Protein AF-A0A2E7QQ71-F1 (afdb_monomer_lite)

Structure (mmCIF, N/CA/C/O backbone):
data_AF-A0A2E7QQ71-F1
#
_entry.id   AF-A0A2E7QQ71-F1
#
loop_
_atom_site.group_PDB
_atom_site.id
_atom_site.type_symbol
_atom_site.label_atom_id
_atom_site.label_alt_id
_atom_site.label_comp_id
_atom_site.label_asym_id
_atom_site.label_entity_id
_atom_site.label_seq_id
_atom_site.pdbx_PDB_ins_code
_atom_site.Cartn_x
_atom_site.Cartn_y
_atom_site.Cartn_z
_atom_site.occupancy
_atom_site.B_iso_or_equiv
_atom_site.auth_seq_id
_atom_site.auth_comp_id
_atom_site.auth_asym_id
_atom_site.auth_atom_id
_atom_site.pdbx_PDB_model_num
ATOM 1 N N . MET A 1 1 ? -8.633 4.572 14.370 1.00 82.94 1 MET A N 1
ATOM 2 C CA . MET A 1 1 ? -8.232 5.089 15.701 1.00 82.94 1 MET A CA 1
ATOM 3 C C . MET A 1 1 ? -8.987 6.335 16.117 1.00 82.94 1 MET A C 1
ATOM 5 O O . MET A 1 1 ? -9.655 6.265 17.134 1.00 82.94 1 MET A O 1
ATOM 9 N N . ILE A 1 2 ? -8.922 7.446 15.374 1.00 89.12 2 ILE A N 1
ATOM 10 C CA . ILE A 1 2 ? -9.606 8.695 15.772 1.00 89.12 2 ILE A CA 1
ATOM 11 C C . ILE A 1 2 ? -11.101 8.477 16.041 1.00 89.12 2 ILE A C 1
ATOM 13 O O . ILE A 1 2 ? -11.611 8.926 17.062 1.00 89.12 2 ILE A O 1
ATOM 17 N N . GLU A 1 3 ? -11.773 7.715 15.180 1.00 87.50 3 GLU A N 1
ATOM 18 C CA . GLU A 1 3 ? -13.190 7.383 15.350 1.00 87.50 3 GLU A CA 1
ATOM 19 C C . GLU A 1 3 ? -13.472 6.607 16.645 1.00 87.50 3 GLU A C 1
ATOM 21 O O . GLU A 1 3 ? -14.328 7.004 17.423 1.00 87.50 3 GLU A O 1
ATOM 26 N N . ALA A 1 4 ? -12.655 5.604 16.967 1.00 87.38 4 ALA A N 1
ATOM 27 C CA . ALA A 1 4 ? -12.789 4.826 18.198 1.00 87.38 4 ALA A CA 1
ATOM 28 C C . ALA A 1 4 ? -12.690 5.678 19.475 1.00 87.38 4 ALA A C 1
ATOM 30 O O . ALA A 1 4 ? -13.426 5.464 20.436 1.00 87.38 4 ALA A O 1
ATOM 31 N N . PHE A 1 5 ? -11.787 6.664 19.490 1.00 87.94 5 PHE A N 1
ATOM 32 C CA . PHE A 1 5 ? -11.643 7.583 20.621 1.00 87.94 5 PHE A CA 1
ATOM 33 C C . PHE A 1 5 ? -12.766 8.625 20.679 1.00 87.94 5 PHE A C 1
ATOM 35 O O . PHE A 1 5 ? -13.193 8.988 21.776 1.00 87.94 5 PHE A O 1
ATOM 42 N N . ARG A 1 6 ? -13.280 9.078 19.526 1.00 89.94 6 ARG A N 1
ATOM 43 C CA . ARG A 1 6 ? -14.474 9.937 19.457 1.00 89.94 6 ARG A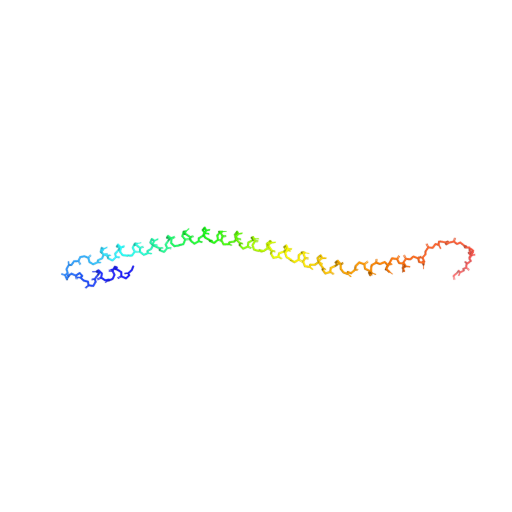 CA 1
ATOM 44 C C . ARG A 1 6 ? -15.680 9.221 20.062 1.00 89.94 6 ARG A C 1
ATOM 46 O O . ARG A 1 6 ? -16.382 9.785 20.902 1.00 89.94 6 ARG A O 1
ATOM 53 N N . ASP A 1 7 ? -15.887 7.972 19.673 1.00 88.12 7 ASP A N 1
ATOM 54 C CA . ASP A 1 7 ? -17.016 7.173 20.137 1.00 88.12 7 ASP A CA 1
ATOM 55 C C . ASP A 1 7 ? -16.865 6.865 21.637 1.00 88.12 7 ASP A C 1
ATOM 57 O O . ASP A 1 7 ? -17.810 7.021 22.408 1.00 88.12 7 ASP A O 1
ATOM 61 N N . LEU A 1 8 ? -15.641 6.598 22.108 1.00 87.06 8 LEU A N 1
ATOM 62 C CA . LEU A 1 8 ? -15.338 6.451 23.534 1.00 87.06 8 LEU A CA 1
ATOM 63 C C . LEU A 1 8 ? -15.697 7.693 24.382 1.00 87.06 8 LEU A C 1
ATOM 65 O O . LEU A 1 8 ? -16.129 7.557 25.535 1.00 87.06 8 LEU A O 1
ATOM 69 N N . ALA A 1 9 ? -15.481 8.895 23.837 1.00 88.12 9 ALA A N 1
ATOM 70 C CA . ALA A 1 9 ? -15.697 10.170 24.525 1.00 88.12 9 ALA A CA 1
ATOM 71 C C . ALA A 1 9 ? -17.180 10.561 24.636 1.00 88.12 9 ALA A C 1
ATOM 73 O O . ALA A 1 9 ? -17.552 11.290 25.554 1.00 88.12 9 ALA A O 1
ATOM 74 N N . THR A 1 10 ? -18.025 10.063 23.731 1.00 88.75 10 THR A N 1
ATOM 75 C CA . THR A 1 10 ? -19.467 10.366 23.693 1.00 88.75 10 THR A CA 1
ATOM 76 C C . THR A 1 10 ? -20.319 9.350 24.462 1.00 88.75 10 THR A C 1
ATOM 78 O O . THR A 1 10 ? -21.491 9.610 24.735 1.00 88.75 10 THR A O 1
ATOM 81 N N . LEU A 1 11 ? -19.732 8.219 24.877 1.00 86.94 11 LEU A N 1
ATOM 82 C CA . LEU A 1 11 ? -20.419 7.171 25.635 1.00 86.94 11 LEU A CA 1
ATOM 83 C C . LEU A 1 11 ? -20.870 7.641 27.035 1.00 86.94 11 LEU A C 1
ATOM 85 O O . LEU A 1 11 ? -20.041 8.122 27.823 1.00 86.94 11 LEU A O 1
ATOM 89 N N . PRO A 1 12 ? -22.147 7.409 27.407 1.00 84.06 12 PRO A N 1
ATOM 90 C CA . PRO A 1 12 ? -22.657 7.652 28.753 1.00 84.06 12 PRO A CA 1
ATOM 91 C C . PRO A 1 12 ? -21.878 6.888 29.834 1.00 84.06 12 PRO A C 1
ATOM 93 O O . PRO A 1 12 ? -21.357 5.789 29.612 1.00 84.06 12 PRO A O 1
ATOM 96 N N . LYS A 1 13 ? -21.830 7.449 31.049 1.00 77.81 13 LYS A N 1
ATOM 97 C CA . LYS A 1 13 ? -21.239 6.768 32.211 1.00 77.81 13 LYS A CA 1
ATOM 98 C C . LYS A 1 13 ? -22.007 5.466 32.487 1.00 77.81 13 LYS A C 1
ATOM 100 O O . LYS A 1 13 ? -23.219 5.502 32.652 1.00 77.81 13 LYS A O 1
ATOM 105 N N . GLY A 1 14 ? -21.291 4.339 32.547 1.00 73.56 14 GLY A N 1
ATOM 106 C CA . GLY A 1 14 ? -21.855 3.007 32.816 1.00 73.56 14 GLY A CA 1
ATOM 107 C C . GLY A 1 14 ? -21.897 2.054 31.615 1.00 73.56 14 GLY A C 1
ATOM 108 O O . GLY A 1 14 ? -22.177 0.877 31.804 1.00 73.56 14 GLY A O 1
ATOM 109 N N . MET A 1 15 ? -21.583 2.520 30.400 1.00 79.94 15 MET A N 1
ATOM 110 C CA . MET A 1 15 ? -21.495 1.651 29.219 1.00 79.94 15 MET A CA 1
ATOM 111 C C . MET A 1 15 ? -20.118 0.973 29.098 1.00 79.94 15 MET A C 1
ATOM 113 O O . MET A 1 15 ? -19.101 1.536 29.514 1.00 79.94 15 MET A O 1
ATOM 117 N N . ASN A 1 16 ? -20.074 -0.225 28.503 1.00 82.06 16 ASN A N 1
ATOM 118 C CA . ASN A 1 16 ? -18.857 -1.027 28.328 1.00 82.06 16 ASN A CA 1
ATOM 119 C C . ASN A 1 16 ? -17.895 -0.414 27.295 1.00 82.06 16 ASN A C 1
ATOM 121 O O . ASN A 1 16 ? -17.846 -0.803 26.132 1.00 82.06 16 ASN A O 1
ATOM 125 N N . LYS A 1 17 ? -17.075 0.530 27.75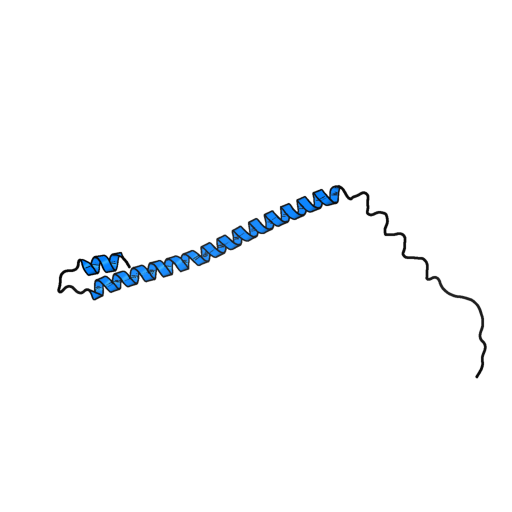5 1.00 86.75 17 LYS A N 1
ATOM 126 C CA . LYS A 1 17 ? -16.051 1.244 26.975 1.00 86.75 17 LYS A CA 1
ATOM 127 C C . LYS A 1 17 ? -15.007 0.341 26.305 1.00 86.75 17 LYS A C 1
ATOM 129 O O . LYS A 1 17 ? -14.452 0.713 25.275 1.00 86.75 17 LYS A O 1
ATOM 134 N N . SER A 1 18 ? -14.745 -0.828 26.891 1.00 87.81 18 SER A N 1
ATOM 135 C CA . SER A 1 18 ? -13.751 -1.785 26.391 1.00 87.81 18 SER A CA 1
ATOM 136 C C . SER A 1 18 ? -14.114 -2.356 25.022 1.00 87.81 18 SER A C 1
ATOM 138 O O . SER A 1 18 ? -13.226 -2.568 24.203 1.00 87.81 18 SER A O 1
ATOM 140 N N . ASP A 1 19 ? -15.400 -2.601 24.775 1.00 87.75 19 ASP A N 1
ATOM 141 C CA . ASP A 1 19 ? -15.863 -3.262 23.552 1.00 87.75 19 ASP A CA 1
ATOM 142 C C . ASP A 1 19 ? -15.737 -2.330 22.335 1.00 87.75 19 ASP A C 1
ATOM 144 O O . ASP A 1 19 ? -15.149 -2.676 21.311 1.00 87.75 19 ASP A O 1
ATOM 148 N N . VAL A 1 20 ? -16.153 -1.070 22.511 1.00 87.44 20 VAL A N 1
ATOM 149 C CA . VAL A 1 20 ? -16.012 -0.010 21.496 1.00 87.44 20 VAL A CA 1
ATOM 150 C C . VAL A 1 20 ? -14.543 0.236 21.147 1.00 87.44 20 VAL A C 1
ATOM 152 O O . VAL A 1 20 ? -14.183 0.365 19.975 1.00 87.44 20 VAL A O 1
ATOM 155 N N . LEU A 1 21 ? -13.669 0.263 22.157 1.00 88.94 21 LEU A N 1
ATOM 156 C CA . LEU A 1 21 ? -12.244 0.463 21.927 1.00 88.94 21 LEU A CA 1
ATOM 157 C C . LEU A 1 21 ? -11.634 -0.720 21.161 1.00 88.94 21 LEU A C 1
ATOM 159 O O . LEU A 1 21 ? -10.896 -0.492 20.207 1.00 88.94 21 LEU A O 1
ATOM 163 N N . ALA A 1 22 ? -11.980 -1.961 21.520 1.00 91.19 22 ALA A N 1
ATOM 164 C CA . ALA A 1 22 ? -11.472 -3.165 20.862 1.00 91.19 22 ALA A CA 1
ATOM 165 C C . ALA A 1 22 ? -11.817 -3.209 19.363 1.00 91.19 22 ALA A C 1
ATOM 167 O O . ALA A 1 22 ? -10.931 -3.465 18.542 1.00 91.19 22 ALA A O 1
ATOM 168 N N . GLY A 1 23 ? -13.056 -2.869 18.988 1.00 90.50 23 GLY A N 1
ATOM 169 C CA . GLY A 1 23 ? -13.447 -2.741 17.578 1.00 90.50 23 GLY A CA 1
ATOM 170 C C . GLY A 1 23 ? -12.629 -1.673 16.842 1.00 90.50 23 GLY A C 1
ATOM 171 O O . GLY A 1 23 ? -12.135 -1.892 15.735 1.00 90.50 23 GLY A O 1
ATOM 172 N N . GLY A 1 24 ? -12.389 -0.540 17.501 1.00 90.81 24 GLY A N 1
ATOM 173 C CA . GLY A 1 24 ? -11.537 0.530 16.993 1.00 90.81 24 GLY A CA 1
ATOM 174 C C . GLY A 1 24 ? -10.070 0.150 16.782 1.00 90.81 24 GLY A C 1
ATOM 175 O O . GLY A 1 24 ? -9.456 0.579 15.796 1.00 90.81 24 GLY A O 1
ATOM 176 N N . ILE A 1 25 ? -9.512 -0.653 17.697 1.00 93.00 25 ILE A N 1
ATOM 177 C CA . ILE A 1 25 ? -8.154 -1.192 17.584 1.00 93.00 25 ILE A CA 1
ATOM 178 C C . ILE A 1 25 ? -8.064 -2.130 16.379 1.00 93.00 25 ILE A C 1
ATOM 180 O O . ILE A 1 25 ? -7.168 -1.977 15.546 1.00 93.00 25 ILE A O 1
ATOM 184 N N . TYR A 1 26 ? -9.022 -3.053 16.261 1.00 94.81 26 TYR A N 1
ATOM 185 C CA . TYR A 1 26 ? -9.083 -4.022 15.171 1.00 94.81 26 TYR A CA 1
ATOM 186 C C . TYR A 1 26 ? -9.054 -3.340 13.801 1.00 94.81 26 TYR A C 1
ATOM 188 O O . TYR A 1 26 ? -8.188 -3.647 12.982 1.00 94.81 26 TYR A O 1
ATOM 196 N N . VAL A 1 27 ? -9.934 -2.359 13.577 1.00 93.19 27 VAL A N 1
ATOM 197 C CA . VAL A 1 27 ? -10.014 -1.661 12.285 1.00 93.19 27 VAL A CA 1
ATOM 198 C C . VAL A 1 27 ? -8.685 -0.998 11.926 1.00 93.19 27 VAL A C 1
ATOM 200 O O . VAL A 1 27 ? -8.248 -1.084 10.782 1.00 93.19 27 VAL A O 1
ATOM 203 N N . ALA A 1 28 ? -7.996 -0.367 12.882 1.00 93.19 28 ALA A N 1
ATOM 204 C CA . ALA A 1 28 ? -6.725 0.278 12.559 1.00 93.19 28 ALA A CA 1
ATOM 205 C C . ALA A 1 28 ? -5.610 -0.726 12.242 1.00 93.19 28 ALA A C 1
ATOM 207 O O . ALA A 1 28 ? -4.803 -0.464 11.354 1.00 93.19 28 ALA A O 1
ATOM 208 N N . LEU A 1 29 ? -5.561 -1.861 12.948 1.00 96.19 29 LEU A N 1
ATOM 209 C CA . LEU A 1 29 ? -4.602 -2.925 12.648 1.00 96.19 29 LEU A CA 1
ATOM 210 C C . LEU A 1 29 ? -4.850 -3.509 11.255 1.00 96.19 29 LEU A C 1
ATOM 212 O O . LEU A 1 29 ? -3.898 -3.693 10.498 1.00 96.19 29 LEU A O 1
ATOM 216 N N . VAL A 1 30 ? -6.116 -3.726 10.889 1.00 95.19 30 VAL A N 1
ATOM 217 C CA . VAL A 1 30 ? -6.490 -4.197 9.550 1.00 95.19 30 VAL A CA 1
ATOM 218 C C . VAL A 1 30 ? -6.094 -3.184 8.481 1.00 95.19 30 VAL A C 1
ATOM 220 O O . VAL A 1 30 ? -5.485 -3.579 7.495 1.00 95.19 30 VAL A O 1
ATOM 223 N N . THR A 1 31 ? -6.351 -1.888 8.670 1.00 93.94 31 THR A N 1
ATOM 224 C CA . THR A 1 31 ? -5.943 -0.857 7.700 1.00 93.94 31 THR A CA 1
ATOM 225 C C . THR A 1 31 ? -4.421 -0.785 7.535 1.00 93.94 31 THR A C 1
ATOM 227 O O . THR A 1 31 ? -3.941 -0.633 6.413 1.00 93.94 31 THR A O 1
ATOM 230 N N . THR A 1 32 ? -3.647 -0.954 8.612 1.00 95.06 32 THR A N 1
ATOM 231 C CA . THR A 1 32 ? -2.177 -1.026 8.534 1.00 95.06 32 THR A CA 1
ATOM 232 C C . THR A 1 32 ? -1.718 -2.276 7.781 1.00 95.06 32 THR A C 1
ATOM 234 O O . THR A 1 32 ? -0.880 -2.185 6.884 1.00 95.06 32 THR A O 1
ATOM 237 N N . ALA A 1 33 ? -2.290 -3.441 8.095 1.00 96.44 33 ALA A N 1
ATOM 238 C CA . ALA A 1 33 ? -1.966 -4.693 7.416 1.00 96.44 33 ALA A CA 1
ATOM 239 C C . ALA A 1 33 ? -2.363 -4.661 5.930 1.00 96.44 33 ALA A C 1
ATOM 241 O O . ALA A 1 33 ? -1.596 -5.101 5.074 1.00 96.44 33 ALA A O 1
ATOM 242 N N . ALA A 1 34 ? -3.523 -4.088 5.609 1.00 96.31 34 ALA A N 1
ATOM 243 C CA . ALA A 1 34 ? -3.978 -3.876 4.241 1.00 96.31 34 ALA A CA 1
ATOM 244 C C . ALA A 1 34 ? -3.024 -2.946 3.480 1.00 96.31 34 ALA A C 1
ATOM 246 O O . ALA A 1 34 ? -2.618 -3.271 2.367 1.00 96.31 34 ALA A O 1
ATOM 247 N N . GLY A 1 35 ? -2.593 -1.842 4.101 1.00 96.38 35 GLY A N 1
ATOM 248 C CA . GLY A 1 35 ? -1.595 -0.937 3.528 1.00 96.38 35 GLY A CA 1
ATOM 249 C C . GLY A 1 35 ? -0.286 -1.651 3.185 1.00 96.38 35 GLY A C 1
ATOM 250 O O . GLY A 1 35 ? 0.210 -1.516 2.070 1.00 96.38 35 GLY A O 1
ATOM 251 N N . LEU A 1 36 ? 0.231 -2.483 4.095 1.00 96.69 36 LEU A N 1
ATOM 252 C CA . LEU A 1 36 ? 1.436 -3.285 3.849 1.00 96.69 36 LEU A CA 1
ATOM 253 C C . LEU A 1 36 ? 1.228 -4.347 2.759 1.00 96.69 36 LEU A C 1
ATOM 255 O O . LEU A 1 36 ? 2.108 -4.556 1.927 1.00 96.69 36 LEU A O 1
ATOM 259 N N . THR A 1 37 ? 0.052 -4.975 2.721 1.00 97.44 37 THR A N 1
ATOM 260 C CA . THR A 1 37 ? -0.299 -5.982 1.706 1.00 97.44 37 THR A CA 1
ATOM 261 C C . THR A 1 37 ? -0.342 -5.374 0.305 1.00 97.44 37 THR A C 1
ATOM 263 O O . THR A 1 37 ? 0.070 -6.020 -0.652 1.00 97.44 37 THR A O 1
ATOM 266 N N . ILE A 1 38 ? -0.801 -4.126 0.180 1.00 97.62 38 ILE A N 1
ATOM 267 C CA . ILE A 1 38 ? -0.838 -3.393 -1.093 1.00 97.62 38 ILE A CA 1
ATOM 268 C C . ILE A 1 38 ? 0.539 -2.805 -1.439 1.00 97.62 38 ILE A C 1
ATOM 270 O O . ILE A 1 38 ? 0.884 -2.709 -2.615 1.00 97.62 38 ILE A O 1
ATOM 274 N N . ALA A 1 39 ? 1.359 -2.451 -0.447 1.00 97.06 39 ALA A N 1
ATOM 275 C CA . ALA A 1 39 ? 2.673 -1.852 -0.679 1.00 97.06 39 ALA A CA 1
ATOM 276 C C . ALA A 1 39 ? 3.633 -2.782 -1.442 1.00 97.06 39 ALA A C 1
ATOM 278 O O . ALA A 1 39 ? 4.322 -2.334 -2.356 1.00 97.06 39 ALA A O 1
ATOM 279 N N . ILE A 1 40 ? 3.655 -4.076 -1.111 1.00 95.62 40 ILE A N 1
ATOM 280 C CA . ILE A 1 40 ? 4.547 -5.066 -1.742 1.00 95.62 40 ILE A CA 1
ATOM 281 C C . ILE A 1 40 ? 4.315 -5.198 -3.261 1.00 95.62 40 ILE A C 1
ATOM 283 O O . ILE A 1 40 ? 5.276 -5.039 -4.017 1.00 95.62 40 ILE A O 1
ATOM 287 N N . PRO A 1 41 ? 3.088 -5.459 -3.759 1.00 94.19 41 PRO A N 1
ATOM 288 C CA . PRO A 1 41 ? 2.856 -5.545 -5.199 1.00 94.19 41 PRO A CA 1
ATOM 289 C C . PRO A 1 41 ? 3.120 -4.209 -5.899 1.00 94.19 41 PRO A C 1
ATOM 291 O O . PRO A 1 41 ? 3.648 -4.201 -7.010 1.00 94.19 41 PRO A O 1
ATOM 294 N N . PHE A 1 42 ? 2.825 -3.081 -5.245 1.00 96.94 42 PHE A N 1
ATOM 295 C CA . PHE A 1 42 ? 3.118 -1.758 -5.796 1.00 96.94 42 PHE A CA 1
ATOM 296 C C . PHE A 1 42 ? 4.624 -1.531 -5.974 1.00 96.94 42 PHE A C 1
ATOM 298 O O . PHE A 1 42 ? 5.056 -1.015 -7.003 1.00 96.94 42 PHE A O 1
ATOM 305 N N . LEU A 1 43 ? 5.431 -1.987 -5.013 1.00 96.38 43 LEU A N 1
ATOM 306 C CA . LEU A 1 43 ? 6.887 -1.951 -5.105 1.00 96.38 43 LEU A CA 1
ATOM 307 C C . LEU A 1 43 ? 7.408 -2.838 -6.249 1.00 96.38 43 LEU A C 1
ATOM 309 O O . LEU A 1 43 ? 8.318 -2.440 -6.971 1.00 96.38 43 LEU A O 1
ATOM 313 N N . GLY A 1 44 ? 6.795 -4.003 -6.476 1.00 96.44 44 GLY A N 1
ATOM 314 C CA . GLY A 1 44 ? 7.116 -4.851 -7.629 1.00 96.44 44 GLY A CA 1
ATOM 315 C C . GLY A 1 44 ? 6.870 -4.146 -8.968 1.00 96.44 44 GLY A C 1
ATOM 316 O O . GLY A 1 44 ? 7.723 -4.174 -9.856 1.00 96.44 44 GLY A O 1
ATOM 317 N N . ILE A 1 45 ? 5.737 -3.450 -9.096 1.00 96.75 45 ILE A N 1
ATOM 318 C CA . ILE A 1 45 ? 5.417 -2.649 -10.289 1.00 96.75 45 ILE A CA 1
ATOM 319 C C . ILE A 1 45 ? 6.405 -1.489 -10.446 1.00 96.75 45 ILE A C 1
ATOM 321 O O . ILE A 1 45 ? 6.863 -1.227 -11.558 1.00 96.75 45 ILE A O 1
ATOM 325 N N . TYR A 1 46 ? 6.764 -0.821 -9.348 1.00 97.00 46 TYR A N 1
ATOM 326 C CA . TYR A 1 46 ? 7.757 0.251 -9.355 1.00 97.00 46 TYR A CA 1
ATOM 327 C C . TYR A 1 46 ? 9.100 -0.226 -9.918 1.00 97.00 46 TYR A C 1
ATOM 329 O O . TYR A 1 46 ? 9.629 0.402 -10.832 1.00 97.00 46 TYR A O 1
ATOM 337 N N . HIS A 1 47 ? 9.607 -1.374 -9.457 1.00 96.75 47 HIS A N 1
ATOM 338 C CA . HIS A 1 47 ? 10.843 -1.948 -9.993 1.00 96.75 47 HIS A CA 1
ATOM 339 C C . HIS A 1 47 ? 10.736 -2.294 -11.482 1.00 96.75 47 HIS A C 1
ATOM 341 O O . HIS A 1 47 ? 11.655 -2.007 -12.243 1.00 96.75 47 HIS A O 1
ATOM 347 N N . PHE A 1 48 ? 9.609 -2.855 -11.929 1.00 96.44 48 PHE A N 1
ATOM 348 C CA . PHE A 1 48 ? 9.402 -3.144 -13.350 1.00 96.44 48 PHE A CA 1
ATOM 349 C C . PHE A 1 48 ? 9.428 -1.879 -14.217 1.00 96.44 48 PHE A C 1
ATOM 351 O O . PHE A 1 48 ? 10.005 -1.878 -15.306 1.00 96.44 48 PHE A O 1
ATOM 358 N N . LEU A 1 49 ? 8.806 -0.801 -13.740 1.00 96.31 49 LEU A N 1
ATOM 359 C CA . LEU A 1 49 ? 8.785 0.466 -14.458 1.00 96.31 49 LEU A CA 1
ATOM 360 C C . LEU A 1 49 ? 10.171 1.117 -14.477 1.00 96.31 49 LEU A C 1
ATOM 362 O O . LEU A 1 49 ? 10.574 1.638 -15.512 1.00 96.31 49 LEU A O 1
ATOM 366 N N . ASN A 1 50 ? 10.917 1.015 -13.376 1.00 96.81 50 ASN A N 1
ATOM 367 C CA . ASN A 1 50 ? 12.277 1.534 -13.295 1.00 96.81 50 ASN A CA 1
ATOM 3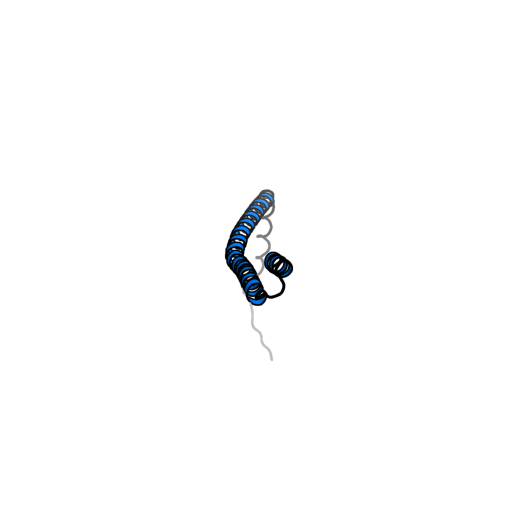68 C C . ASN A 1 50 ? 13.218 0.803 -14.264 1.00 96.81 50 ASN A C 1
ATOM 370 O O . ASN A 1 50 ? 13.903 1.448 -15.045 1.00 96.81 50 ASN A O 1
ATOM 374 N N . ASN A 1 51 ? 13.128 -0.529 -14.346 1.00 96.00 51 ASN A N 1
ATOM 375 C CA . ASN A 1 51 ? 13.911 -1.308 -15.310 1.00 96.00 51 ASN A CA 1
ATOM 376 C C . ASN A 1 51 ? 13.631 -0.901 -16.769 1.00 96.00 51 ASN A C 1
ATOM 378 O O . ASN A 1 51 ? 14.520 -0.949 -17.615 1.00 96.00 51 ASN A O 1
ATOM 382 N N . LYS A 1 52 ? 12.388 -0.518 -17.091 1.00 95.50 52 LYS A N 1
ATOM 383 C CA . LYS A 1 52 ? 12.051 0.008 -18.423 1.00 95.50 52 LYS A CA 1
ATOM 384 C C . LYS A 1 52 ? 12.678 1.376 -18.672 1.00 95.50 52 LYS A C 1
ATOM 386 O O . LYS A 1 52 ? 13.101 1.639 -19.792 1.00 95.50 52 LYS A O 1
ATOM 391 N N . VAL A 1 53 ? 12.708 2.236 -17.658 1.00 96.88 53 VAL A N 1
ATOM 392 C CA . VAL A 1 53 ? 13.363 3.548 -17.738 1.00 96.88 53 VAL A CA 1
ATOM 393 C C . VAL A 1 53 ? 14.863 3.374 -17.962 1.00 96.88 53 VAL A C 1
ATOM 395 O O . VAL A 1 53 ? 15.406 4.012 -18.858 1.00 96.88 53 VAL A O 1
ATOM 398 N N . ASP A 1 54 ? 15.500 2.454 -17.238 1.00 95.88 54 ASP A N 1
ATOM 399 C CA . ASP A 1 54 ? 16.929 2.166 -17.384 1.00 95.88 54 ASP A CA 1
ATOM 400 C C . ASP A 1 54 ? 17.273 1.707 -18.811 1.00 95.88 54 ASP A C 1
ATOM 402 O O . ASP A 1 54 ? 18.199 2.236 -19.421 1.00 95.88 54 ASP A O 1
ATOM 406 N N . GLN A 1 55 ? 16.465 0.817 -19.403 1.00 94.94 55 GLN A N 1
ATOM 407 C CA . GLN A 1 55 ? 16.641 0.393 -20.803 1.00 94.94 55 GLN A CA 1
ATOM 408 C C . GLN A 1 55 ? 16.496 1.549 -21.803 1.00 94.94 55 GLN A C 1
ATOM 410 O O . GLN A 1 55 ? 17.200 1.597 -22.810 1.00 94.94 55 GLN A O 1
ATOM 415 N N . LEU A 1 56 ? 15.580 2.488 -21.549 1.00 95.44 56 LEU A N 1
ATOM 416 C CA . LEU A 1 56 ? 15.429 3.679 -22.388 1.00 95.44 56 LEU A CA 1
ATOM 417 C C . LEU A 1 56 ? 16.668 4.578 -22.311 1.00 95.44 56 LEU A C 1
ATOM 419 O O . LEU A 1 56 ? 17.110 5.098 -23.333 1.00 95.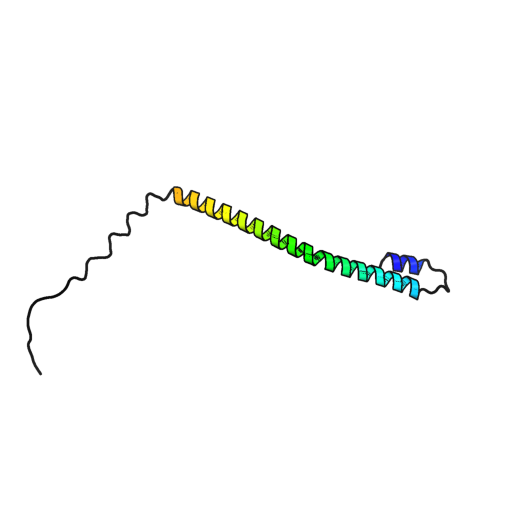44 56 LEU A O 1
ATOM 423 N N . ILE A 1 57 ? 17.218 4.756 -21.110 1.00 96.50 57 ILE A N 1
ATOM 424 C CA . ILE A 1 57 ? 18.426 5.556 -20.883 1.00 96.50 57 ILE A CA 1
ATOM 425 C C . ILE A 1 57 ? 19.621 4.921 -21.596 1.00 96.50 57 ILE A C 1
ATOM 427 O O . ILE A 1 57 ? 20.370 5.625 -22.271 1.00 96.50 57 ILE A O 1
ATOM 431 N N . GLU A 1 58 ? 19.765 3.600 -21.500 1.00 96.12 58 GLU A N 1
ATOM 432 C CA . GLU A 1 58 ? 20.818 2.858 -22.193 1.00 96.12 58 GLU A CA 1
ATOM 433 C C . GLU A 1 58 ? 20.704 3.010 -23.717 1.00 96.12 58 GLU A C 1
ATOM 435 O O . GLU A 1 58 ? 21.688 3.329 -24.381 1.00 96.12 58 GLU A O 1
ATOM 440 N N . GLY A 1 59 ? 19.490 2.901 -24.270 1.00 93.75 59 GLY A N 1
ATOM 441 C CA . GLY A 1 59 ? 19.249 3.120 -25.698 1.00 93.75 59 GLY A CA 1
ATOM 442 C C . GLY A 1 59 ? 19.625 4.528 -26.173 1.00 93.75 59 GLY A C 1
ATOM 443 O O . GLY A 1 59 ? 20.187 4.682 -27.256 1.00 93.75 59 GLY A O 1
ATOM 444 N N . ILE A 1 60 ? 19.370 5.555 -25.355 1.00 94.94 60 ILE A N 1
ATOM 445 C CA . ILE A 1 60 ? 19.798 6.930 -25.652 1.00 94.94 60 ILE A CA 1
ATOM 446 C C . ILE A 1 60 ? 21.325 7.046 -25.606 1.00 94.94 60 ILE A C 1
ATOM 448 O O . ILE A 1 60 ? 21.904 7.693 -26.474 1.00 94.94 60 ILE A O 1
ATOM 452 N N . GLY A 1 61 ? 21.979 6.420 -24.624 1.00 92.62 61 GLY A N 1
ATOM 453 C CA . GLY A 1 61 ? 23.438 6.423 -24.505 1.00 92.62 61 GLY A CA 1
ATOM 454 C C . GLY A 1 61 ? 24.126 5.796 -25.717 1.00 92.62 61 GLY A C 1
ATOM 455 O O . GLY A 1 61 ? 25.058 6.384 -26.260 1.00 92.62 61 GLY A O 1
ATOM 456 N N . LEU A 1 62 ? 23.618 4.654 -26.189 1.00 92.19 62 LEU A N 1
ATOM 457 C CA . LEU A 1 62 ? 24.131 3.990 -27.389 1.00 92.19 62 LEU A CA 1
ATOM 458 C C . LEU A 1 62 ? 23.954 4.859 -28.641 1.00 92.19 62 LEU A C 1
ATOM 460 O O . LEU A 1 62 ? 24.909 5.040 -29.386 1.00 92.19 62 LEU A O 1
ATOM 464 N N . ALA A 1 63 ? 22.773 5.452 -28.840 1.00 89.56 63 ALA A N 1
ATOM 465 C CA . ALA A 1 63 ? 22.522 6.336 -29.980 1.00 89.56 63 ALA A CA 1
ATOM 466 C C . ALA A 1 63 ? 23.387 7.610 -29.949 1.00 89.56 63 ALA A C 1
ATOM 468 O O . ALA A 1 63 ? 23.810 8.099 -30.992 1.00 89.56 63 ALA A O 1
ATOM 469 N N . ALA A 1 64 ? 23.656 8.154 -28.759 1.00 91.56 64 ALA A N 1
ATOM 470 C CA . ALA A 1 64 ? 24.537 9.305 -28.598 1.00 91.56 64 ALA A CA 1
ATOM 471 C C . ALA A 1 64 ? 26.009 8.955 -28.873 1.00 91.56 64 ALA A C 1
ATOM 473 O O . ALA A 1 64 ? 26.710 9.769 -29.466 1.00 91.56 64 ALA A O 1
ATOM 474 N N . SER A 1 65 ? 26.462 7.764 -28.464 1.00 90.25 65 SER A N 1
ATOM 475 C CA . SER A 1 65 ? 27.816 7.273 -28.756 1.00 90.25 65 SER A CA 1
ATOM 476 C C . SER A 1 65 ? 28.010 7.023 -30.249 1.00 90.25 65 SER A C 1
ATOM 478 O O . SER A 1 65 ?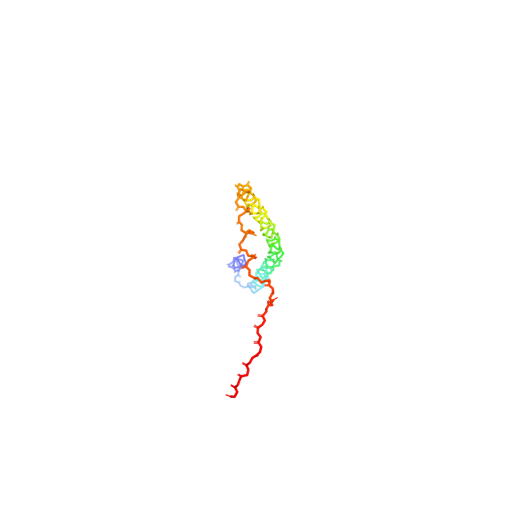 29.008 7.460 -30.798 1.00 90.25 65 SER A O 1
ATOM 480 N N . ASP A 1 66 ? 27.037 6.388 -30.905 1.00 89.69 66 ASP A N 1
ATOM 481 C CA . ASP A 1 66 ? 27.045 6.145 -32.355 1.00 89.69 66 ASP A CA 1
ATOM 482 C C . ASP A 1 66 ? 27.080 7.460 -33.150 1.00 89.69 66 ASP A C 1
ATOM 484 O O . ASP A 1 66 ? 27.834 7.607 -34.106 1.00 89.69 66 ASP A O 1
ATOM 488 N N . PHE A 1 67 ? 26.322 8.469 -32.706 1.00 89.62 67 PHE A N 1
ATOM 489 C CA . PHE A 1 67 ? 26.367 9.801 -33.311 1.00 89.62 67 PHE A CA 1
ATOM 490 C C . PHE A 1 67 ? 27.722 10.502 -33.138 1.00 89.62 67 PHE A C 1
ATOM 492 O O . PHE A 1 67 ? 28.103 11.287 -34.001 1.00 89.62 67 PHE A O 1
ATOM 499 N N . LEU A 1 68 ? 28.424 10.259 -32.027 1.00 89.81 68 LEU A N 1
ATOM 500 C CA . LEU A 1 68 ? 29.728 10.865 -31.759 1.00 89.81 68 LEU A CA 1
ATOM 501 C C . LEU A 1 68 ? 30.852 10.152 -32.530 1.00 89.81 68 LEU A C 1
ATOM 503 O O . LEU A 1 68 ? 31.674 10.829 -33.135 1.00 89.81 68 LEU A O 1
ATOM 507 N N . ASP A 1 69 ? 30.844 8.816 -32.562 1.00 86.19 69 ASP A N 1
ATOM 508 C CA . ASP A 1 69 ? 31.818 8.006 -33.315 1.00 86.19 69 ASP A CA 1
ATOM 509 C C . ASP A 1 69 ? 31.641 8.148 -34.839 1.00 86.19 69 ASP A C 1
ATOM 511 O O . ASP A 1 69 ? 32.610 8.037 -35.587 1.00 86.19 69 ASP A O 1
ATOM 515 N N . GLY A 1 70 ? 30.426 8.436 -35.319 1.00 70.00 70 GLY A N 1
ATOM 516 C CA . GLY A 1 70 ? 30.139 8.648 -36.743 1.00 70.00 70 GLY A CA 1
ATOM 517 C C . GLY A 1 70 ? 30.819 9.870 -37.385 1.00 70.00 70 GLY A C 1
ATOM 518 O O . GLY A 1 70 ? 30.720 10.027 -38.601 1.00 70.00 70 GLY A O 1
ATOM 519 N N . ASP A 1 71 ? 31.501 10.717 -36.605 1.00 60.69 71 ASP A N 1
ATOM 520 C CA . ASP A 1 71 ? 32.316 11.850 -37.085 1.00 60.69 71 ASP A CA 1
ATOM 521 C C . ASP A 1 71 ? 33.842 11.561 -36.996 1.00 60.69 71 ASP A C 1
ATOM 523 O O . ASP A 1 71 ? 34.638 12.348 -37.502 1.00 60.69 71 ASP A O 1
ATOM 527 N N . ASP A 1 72 ? 34.263 10.422 -36.412 1.00 58.19 72 ASP A N 1
ATOM 528 C CA . ASP A 1 72 ? 35.672 10.060 -36.128 1.00 58.19 72 ASP A CA 1
ATOM 529 C C . ASP A 1 72 ? 36.257 8.963 -37.066 1.00 58.19 72 ASP A C 1
ATOM 531 O O . ASP A 1 72 ? 37.368 8.465 -36.848 1.00 58.19 72 ASP A O 1
ATOM 535 N N . ASP A 1 73 ? 35.568 8.611 -38.162 1.00 55.72 73 ASP A N 1
ATOM 536 C CA . ASP A 1 73 ? 36.012 7.597 -39.150 1.00 55.72 73 ASP A CA 1
ATOM 537 C C . ASP A 1 73 ? 37.284 8.002 -39.951 1.00 55.72 73 ASP A C 1
ATOM 539 O O . ASP A 1 73 ? 37.825 7.210 -40.726 1.00 55.72 73 ASP A O 1
ATOM 543 N N . ASP A 1 74 ? 37.831 9.206 -39.740 1.00 56.41 74 ASP A N 1
ATOM 544 C CA . ASP A 1 74 ? 39.063 9.685 -40.391 1.00 56.41 74 ASP A CA 1
ATOM 545 C C . ASP A 1 74 ? 40.369 9.346 -39.625 1.00 56.41 74 ASP A C 1
ATOM 547 O O . ASP A 1 74 ? 41.463 9.626 -40.127 1.00 56.41 74 ASP A O 1
ATOM 551 N N . ALA A 1 75 ? 40.317 8.743 -38.424 1.00 57.41 75 ALA A N 1
ATOM 552 C CA . ALA A 1 75 ? 41.488 8.693 -37.526 1.00 57.41 75 ALA A CA 1
ATOM 553 C C . ALA A 1 75 ? 42.039 7.302 -37.136 1.00 57.41 75 ALA A C 1
ATOM 555 O O . ALA A 1 75 ? 42.990 7.244 -36.354 1.00 57.41 75 ALA A O 1
ATOM 556 N N . GLN A 1 76 ? 41.531 6.179 -37.668 1.00 54.97 76 GLN A N 1
ATOM 557 C CA . GLN A 1 76 ? 41.970 4.831 -37.239 1.00 54.97 76 GLN A CA 1
ATOM 558 C C . GLN A 1 76 ? 42.760 4.015 -38.285 1.00 54.97 76 GLN A C 1
ATOM 560 O O . GLN A 1 76 ? 42.844 2.793 -38.192 1.00 54.97 76 GLN A O 1
ATOM 565 N N . SER A 1 77 ? 43.421 4.669 -39.250 1.00 49.06 77 SER A N 1
ATOM 566 C CA . SER A 1 77 ? 44.343 4.010 -40.196 1.00 49.06 77 SER A CA 1
ATOM 567 C C . SER A 1 77 ? 45.841 4.164 -39.868 1.00 49.06 77 SER A C 1
ATOM 569 O O . SER A 1 77 ? 46.673 3.822 -40.706 1.00 49.06 77 SER A O 1
ATOM 571 N N . ALA A 1 78 ? 46.222 4.679 -38.690 1.00 53.53 78 ALA A N 1
ATOM 572 C CA . ALA A 1 78 ? 47.620 5.047 -38.409 1.00 53.53 78 ALA A CA 1
ATOM 573 C C . ALA A 1 78 ? 48.401 4.144 -37.427 1.00 53.53 78 ALA A C 1
ATOM 575 O O . ALA A 1 78 ? 49.617 4.300 -37.353 1.00 53.53 78 ALA A O 1
ATOM 576 N N . ASP A 1 79 ? 47.781 3.196 -36.709 1.00 45.00 79 ASP A N 1
ATOM 577 C CA . ASP A 1 79 ? 48.484 2.467 -35.624 1.00 45.00 79 ASP A CA 1
ATOM 578 C C . ASP A 1 79 ? 48.936 1.030 -35.966 1.00 45.00 79 ASP A C 1
ATOM 580 O O . ASP A 1 79 ? 49.607 0.372 -35.179 1.00 45.00 79 ASP A O 1
ATOM 584 N N . ALA A 1 80 ? 48.658 0.523 -37.173 1.00 49.56 80 ALA A N 1
ATOM 585 C CA . ALA A 1 80 ? 49.049 -0.844 -37.552 1.00 49.56 80 ALA A CA 1
ATOM 586 C C . ALA A 1 80 ? 50.490 -0.988 -38.106 1.00 49.56 80 ALA A C 1
ATOM 588 O O . ALA A 1 80 ? 50.881 -2.091 -38.483 1.00 49.56 80 ALA A O 1
ATOM 589 N N . ALA A 1 81 ? 51.289 0.086 -38.195 1.00 46.97 81 ALA A N 1
ATOM 590 C CA . ALA A 1 81 ? 52.556 0.082 -38.950 1.00 46.97 8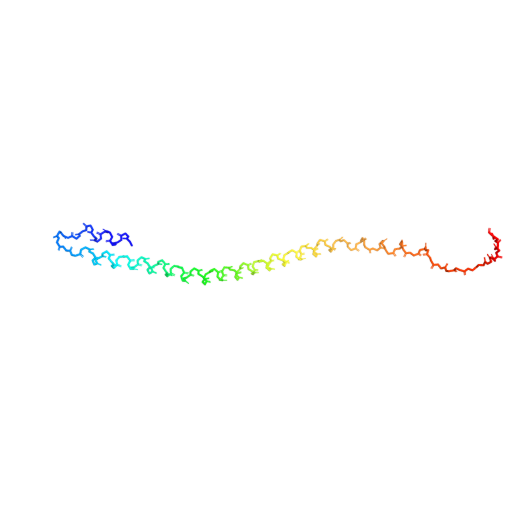1 ALA A CA 1
ATOM 591 C C . ALA A 1 81 ? 53.865 0.002 -38.126 1.00 46.97 81 ALA A C 1
ATOM 593 O O . ALA A 1 81 ? 54.931 -0.038 -38.734 1.00 46.97 81 ALA A O 1
ATOM 594 N N . THR A 1 82 ? 53.840 -0.048 -36.785 1.00 43.44 82 THR A N 1
ATOM 595 C CA . THR A 1 82 ? 55.075 0.093 -35.962 1.00 43.44 82 THR A CA 1
ATOM 596 C C . THR A 1 82 ? 55.416 -1.127 -35.094 1.00 43.44 82 THR A C 1
ATOM 598 O O . THR A 1 82 ? 56.046 -1.003 -34.049 1.00 43.44 82 THR A O 1
ATOM 601 N N . ALA A 1 83 ? 55.051 -2.341 -35.504 1.00 52.62 83 ALA A N 1
ATOM 602 C CA . ALA A 1 83 ? 55.460 -3.535 -34.760 1.00 52.62 83 ALA A CA 1
ATOM 603 C C . ALA A 1 83 ? 55.731 -4.739 -35.668 1.00 52.62 83 ALA A C 1
ATOM 605 O O . ALA A 1 83 ? 55.021 -5.731 -35.572 1.00 52.62 83 ALA A O 1
ATOM 606 N N . ASN A 1 84 ? 56.738 -4.652 -36.549 1.00 50.66 84 ASN A N 1
ATOM 607 C CA . ASN A 1 84 ? 57.530 -5.831 -36.926 1.00 50.66 84 ASN A CA 1
ATOM 608 C C . ASN A 1 84 ? 58.838 -5.444 -37.654 1.00 50.66 84 ASN A C 1
ATOM 610 O O . ASN A 1 84 ? 58.925 -5.536 -38.875 1.00 50.66 84 ASN A O 1
ATOM 614 N N . ASP A 1 85 ? 59.851 -4.983 -36.917 1.00 49.84 85 ASP A N 1
ATOM 615 C CA . ASP A 1 85 ? 61.248 -5.030 -37.382 1.00 49.84 85 ASP A CA 1
ATOM 616 C C . ASP A 1 85 ? 62.154 -5.416 -36.214 1.00 49.84 85 ASP A C 1
ATOM 618 O O . ASP A 1 85 ? 62.780 -4.579 -35.571 1.00 49.84 85 ASP A O 1
ATOM 622 N N . SER A 1 86 ? 62.117 -6.698 -35.877 1.00 49.91 86 SER A N 1
ATOM 623 C CA . SER A 1 86 ? 63.206 -7.437 -35.244 1.00 49.91 86 SER A CA 1
ATOM 624 C C . SER A 1 86 ? 62.659 -8.827 -34.985 1.00 49.91 86 SER A C 1
ATOM 626 O O . SER A 1 86 ? 61.833 -8.969 -34.091 1.00 49.91 86 SER A O 1
ATOM 628 N N . ASP A 1 87 ? 63.019 -9.782 -35.835 1.00 50.66 87 ASP A N 1
ATOM 629 C CA . ASP A 1 87 ? 63.275 -11.187 -35.494 1.00 50.66 87 ASP A CA 1
ATOM 630 C C . ASP A 1 87 ? 63.220 -11.996 -36.793 1.00 50.66 87 ASP A C 1
ATOM 632 O O . ASP A 1 87 ? 62.196 -12.572 -37.140 1.00 50.66 87 ASP A O 1
ATOM 636 N N . ASP A 1 88 ? 64.338 -12.020 -37.523 1.00 46.34 88 ASP A N 1
ATOM 637 C CA . ASP A 1 88 ? 64.639 -13.145 -38.403 1.00 46.34 88 ASP A CA 1
ATOM 638 C C . ASP A 1 88 ? 66.095 -13.583 -38.208 1.00 46.34 88 ASP A C 1
ATOM 640 O O . ASP A 1 88 ? 67.032 -12.791 -38.074 1.00 46.34 88 ASP A O 1
ATOM 644 N N . GLU A 1 89 ? 66.196 -14.897 -38.110 1.00 47.03 89 GLU A N 1
ATOM 645 C CA . GLU A 1 89 ? 67.247 -15.749 -37.588 1.00 47.03 89 GLU A CA 1
ATOM 646 C C . GLU A 1 89 ? 68.598 -15.712 -38.329 1.00 47.03 89 GLU A C 1
ATOM 648 O O . GLU A 1 89 ? 68.690 -15.626 -39.549 1.00 47.03 89 GLU A O 1
ATOM 653 N N . GLU A 1 90 ? 69.648 -15.882 -37.517 1.00 46.94 90 GLU A N 1
ATOM 654 C CA . GLU A 1 90 ? 70.661 -16.944 -37.634 1.00 46.94 90 GLU A CA 1
ATOM 655 C C . GLU A 1 90 ? 71.436 -17.110 -38.961 1.00 46.94 90 GLU A C 1
ATOM 657 O O . GLU A 1 90 ? 70.936 -17.612 -39.960 1.00 46.94 90 GLU A O 1
ATOM 662 N N . ALA A 1 91 ? 72.744 -16.817 -38.913 1.00 49.44 91 ALA A N 1
ATOM 663 C CA . ALA A 1 91 ? 73.828 -17.779 -39.191 1.00 49.44 91 ALA A CA 1
ATOM 664 C C . ALA A 1 91 ? 75.133 -17.053 -39.565 1.00 49.44 91 ALA A C 1
ATOM 666 O O . ALA A 1 91 ? 75.221 -16.406 -40.605 1.00 49.44 91 ALA A O 1
ATOM 667 N N . SER A 1 92 ? 76.193 -17.224 -38.770 1.00 48.03 92 SER A N 1
ATOM 668 C CA . SER A 1 92 ? 77.511 -17.671 -39.269 1.00 48.03 92 SER A CA 1
ATOM 669 C C . SER A 1 92 ? 78.620 -17.531 -38.218 1.00 48.03 92 SER A C 1
ATOM 671 O O . SER A 1 92 ? 78.893 -16.437 -37.745 1.00 48.03 92 SER A O 1
ATOM 673 N N . GLY A 1 93 ? 79.280 -18.667 -37.944 1.00 47.56 93 GLY A N 1
ATOM 674 C CA . GLY A 1 93 ? 80.684 -18.814 -37.523 1.00 47.56 93 GLY A CA 1
ATOM 675 C C . GLY A 1 93 ? 81.067 -18.286 -36.137 1.00 47.56 93 GLY A C 1
ATOM 676 O O . GLY A 1 93 ? 80.722 -17.189 -35.743 1.00 47.56 93 GLY A O 1
ATOM 677 N N . GLU A 1 94 ? 81.853 -18.951 -35.308 1.00 60.16 94 GLU A N 1
ATOM 678 C CA . GLU A 1 94 ? 82.561 -20.227 -35.320 1.00 60.16 94 GLU A CA 1
ATOM 679 C C . GLU A 1 94 ? 82.993 -20.472 -33.850 1.00 60.16 94 GLU A C 1
ATOM 681 O O . GLU A 1 94 ? 82.966 -19.543 -33.035 1.00 60.16 94 GLU A O 1
ATOM 686 N N . PRO A 1 95 ? 83.380 -21.702 -33.474 1.00 71.25 95 PRO A N 1
ATOM 687 C CA . PRO A 1 95 ? 83.627 -22.093 -32.091 1.00 71.25 95 PRO A CA 1
ATOM 688 C C . PRO A 1 95 ? 85.103 -21.918 -31.701 1.00 71.25 95 PRO A C 1
ATOM 690 O O . PRO A 1 95 ? 85.991 -22.352 -32.424 1.00 71.25 95 PRO A O 1
ATOM 693 N N . ALA A 1 96 ? 85.392 -21.380 -30.516 1.00 48.00 96 ALA A N 1
ATOM 694 C CA . ALA A 1 96 ? 86.686 -21.566 -29.843 1.00 48.00 96 ALA A CA 1
ATOM 695 C C . ALA A 1 96 ? 86.539 -21.165 -28.368 1.00 48.00 96 ALA A C 1
ATOM 697 O O . ALA A 1 96 ? 86.286 -20.012 -28.050 1.00 48.00 96 ALA A O 1
ATOM 698 N N . LEU A 1 97 ? 86.447 -22.131 -27.456 1.00 55.81 97 LEU A N 1
ATOM 699 C CA . LEU A 1 97 ? 87.587 -22.675 -26.709 1.00 55.81 97 LEU A CA 1
ATOM 700 C C . LEU A 1 97 ? 88.300 -21.600 -25.881 1.00 55.81 97 LEU A C 1
ATOM 702 O O . LEU A 1 97 ? 89.036 -20.790 -26.430 1.00 55.81 97 LEU A O 1
ATOM 706 N N . ALA A 1 98 ? 88.183 -21.686 -24.559 1.00 50.41 98 ALA A N 1
ATOM 707 C CA . ALA A 1 98 ? 89.303 -22.064 -23.693 1.00 50.41 98 ALA A CA 1
ATOM 708 C C . ALA A 1 98 ? 88.961 -21.766 -22.226 1.00 50.41 98 ALA A C 1
ATOM 710 O O . ALA A 1 98 ? 88.720 -20.617 -21.873 1.00 50.41 98 ALA A O 1
ATOM 711 N N . SER A 1 99 ? 89.011 -22.846 -21.440 1.00 52.16 99 SER A N 1
ATOM 712 C CA . SER A 1 99 ? 89.572 -22.942 -20.082 1.00 52.16 99 SER A CA 1
ATOM 713 C C . SER A 1 99 ? 89.061 -22.008 -18.987 1.00 52.16 99 SER A C 1
ATOM 715 O O . SER A 1 99 ? 89.485 -20.835 -18.947 1.00 52.16 99 SER A O 1
#

Foldseek 3Di:
DVVLVVVLVPDDPPDDNPVSNVVVVVVVVVVVVVVVVVVVVVVVVVVVVVVVVVVVVVVVVVVVVCVVVVVVPVPPPPPPPPPDDDDDDDDDDDDDDDD

Radius of gyration: 40.83 Å; chains: 1; bounding box: 112×35×73 Å

pLDDT: mean 79.9, std 18.85, range [43.44, 97.62]

Secondary structure (DSSP, 8-state):
-HHHHHHHHHSPTTS-HHHHHHHHHHHHHHHHHHHHHHHHHHHHHHHHHHHHHHHHHHHHHHHHHHHHHTT-TTSSSSSTTSS--S-------------

Sequence (99 aa):
MIEAFRDLATLPKGMNKSDVLAGGIYVALVTTAAGLTIAIPFLGIYHFLNNKVDQLIEGIGLAASDFLDGDDDDAQSADAATANDSDDEEASGEPALAS